Protein AF-A0AAE4Z8I5-F1 (afdb_monomer_lite)

Foldseek 3Di:
DVVVVVVVVVVVVVVLVVCVVPPDPVQQQDDPDPVSPDGNVVVSVVVVVVVVCCVVDPD

Structure (mmCIF, N/CA/C/O backbone):
data_AF-A0AAE4Z8I5-F1
#
_entry.id   AF-A0AAE4Z8I5-F1
#
loop_
_atom_site.group_PDB
_atom_sit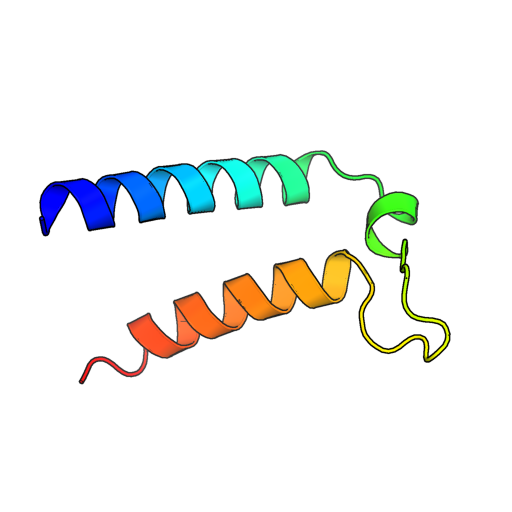e.id
_atom_site.type_symbol
_atom_site.label_atom_id
_atom_site.label_alt_id
_atom_site.label_comp_id
_atom_site.label_asym_id
_atom_site.label_entity_id
_atom_site.label_seq_id
_atom_site.pdbx_PDB_ins_code
_atom_site.Cartn_x
_atom_site.Cartn_y
_atom_site.Cartn_z
_atom_site.occupancy
_atom_site.B_iso_or_equiv
_atom_site.auth_seq_id
_atom_site.auth_comp_id
_atom_site.auth_asym_id
_atom_site.auth_atom_id
_atom_site.pdbx_PDB_model_num
ATOM 1 N N . MET A 1 1 ? -6.276 9.423 20.659 1.00 87.38 1 MET A N 1
ATOM 2 C CA . MET A 1 1 ? -5.662 8.113 20.351 1.00 87.38 1 MET A CA 1
ATOM 3 C C . MET A 1 1 ? -6.406 7.331 19.273 1.00 87.38 1 MET A C 1
ATOM 5 O O . MET A 1 1 ? -5.829 7.159 18.213 1.00 87.38 1 MET A O 1
ATOM 9 N N . LEU A 1 2 ? -7.655 6.875 19.464 1.00 95.19 2 LEU A N 1
ATOM 10 C CA . LEU A 1 2 ? -8.360 6.123 18.403 1.00 95.19 2 LEU A CA 1
ATOM 11 C C . LEU A 1 2 ? -8.530 6.942 17.112 1.00 95.19 2 LEU A C 1
ATOM 13 O O . LEU A 1 2 ? -8.234 6.455 16.027 1.00 95.19 2 LEU A O 1
ATOM 17 N N . GLU A 1 3 ? -8.953 8.200 17.233 1.00 97.12 3 GLU A N 1
ATOM 18 C CA . GLU A 1 3 ? -9.133 9.098 16.084 1.00 97.12 3 GLU A CA 1
ATOM 19 C C . GLU A 1 3 ? -7.821 9.355 15.331 1.00 97.12 3 GLU A C 1
ATOM 21 O O . GLU A 1 3 ? -7.799 9.327 14.105 1.00 97.12 3 GLU A O 1
ATOM 26 N N . GLU A 1 4 ? -6.712 9.517 16.056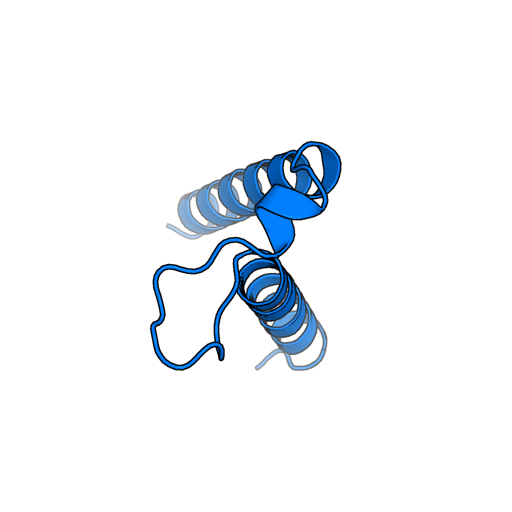 1.00 97.44 4 GLU A N 1
ATOM 27 C CA . GLU A 1 4 ? -5.375 9.704 15.476 1.00 97.44 4 GLU A CA 1
ATOM 28 C C . GLU A 1 4 ? -4.911 8.452 14.719 1.00 97.44 4 GLU A C 1
ATOM 30 O O . GLU A 1 4 ? -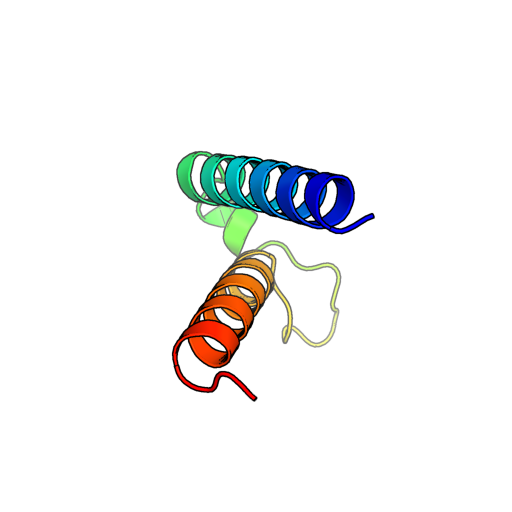4.344 8.561 13.634 1.00 97.44 4 GLU A O 1
ATOM 35 N N . LEU A 1 5 ? -5.194 7.257 15.253 1.00 96.19 5 LEU A N 1
ATOM 36 C CA . LEU A 1 5 ? -4.906 5.990 14.575 1.00 96.19 5 LEU A CA 1
ATOM 37 C C . LEU A 1 5 ? -5.741 5.829 13.299 1.00 96.19 5 LEU A C 1
ATOM 39 O O . LEU A 1 5 ? -5.216 5.404 12.270 1.00 96.19 5 LEU A O 1
ATOM 43 N N . ILE A 1 6 ? -7.023 6.203 13.343 1.00 95.69 6 ILE A N 1
ATOM 44 C CA . ILE A 1 6 ? -7.907 6.172 12.172 1.00 95.69 6 ILE A CA 1
ATOM 45 C C . ILE A 1 6 ? -7.423 7.160 11.106 1.00 95.69 6 ILE A C 1
ATOM 47 O O . ILE A 1 6 ? -7.377 6.806 9.927 1.00 95.69 6 ILE A O 1
ATOM 51 N N . GLU A 1 7 ? -7.031 8.375 11.490 1.00 98.06 7 GLU A N 1
ATOM 52 C CA . GLU A 1 7 ? -6.484 9.366 10.557 1.00 98.06 7 GLU A CA 1
ATOM 53 C C . GLU A 1 7 ? -5.169 8.906 9.924 1.00 98.06 7 GLU A C 1
ATOM 55 O O . GLU A 1 7 ? -5.000 8.981 8.702 1.00 98.06 7 GLU A O 1
ATOM 60 N N . ALA A 1 8 ? -4.262 8.342 10.725 1.00 96.25 8 ALA A N 1
ATOM 61 C CA . ALA A 1 8 ? -3.025 7.759 10.218 1.00 96.25 8 ALA A CA 1
ATOM 62 C C . ALA A 1 8 ? -3.309 6.634 9.210 1.00 96.25 8 ALA A C 1
ATOM 64 O O . ALA A 1 8 ? -2.712 6.599 8.130 1.00 96.25 8 ALA A O 1
ATOM 65 N N . TRP A 1 9 ? -4.265 5.750 9.517 1.00 94.25 9 TRP A N 1
ATOM 66 C CA . TRP A 1 9 ? -4.672 4.673 8.617 1.00 94.25 9 TRP A CA 1
ATOM 67 C C . TRP A 1 9 ? -5.273 5.206 7.310 1.00 94.25 9 TRP A C 1
ATOM 69 O O . TRP A 1 9 ? -4.872 4.771 6.230 1.00 94.25 9 TRP A O 1
ATOM 79 N N . ARG A 1 10 ? -6.182 6.189 7.378 1.00 95.62 10 ARG A N 1
ATOM 80 C CA . ARG A 1 10 ? -6.806 6.813 6.196 1.00 95.62 10 ARG A CA 1
ATOM 81 C C . ARG A 1 10 ? -5.777 7.492 5.305 1.00 95.62 10 ARG A C 1
ATOM 83 O O . ARG A 1 10 ? -5.797 7.298 4.089 1.00 95.62 10 ARG A O 1
ATOM 90 N N . THR A 1 11 ? -4.861 8.242 5.910 1.00 97.31 11 THR A N 1
ATOM 91 C CA . THR A 1 11 ? -3.763 8.907 5.206 1.00 97.31 11 THR A CA 1
ATOM 92 C C . THR A 1 11 ? -2.884 7.881 4.500 1.00 97.31 11 THR A C 1
ATOM 94 O O . THR A 1 11 ? -2.656 7.986 3.294 1.00 97.31 11 THR A O 1
ATOM 97 N N . ASN A 1 12 ? -2.451 6.838 5.214 1.00 95.38 12 ASN A N 1
ATOM 98 C CA . ASN A 1 12 ? -1.640 5.771 4.639 1.00 95.38 12 ASN A CA 1
ATOM 99 C C . ASN A 1 12 ? -2.369 5.061 3.487 1.00 95.38 12 ASN A C 1
ATOM 101 O O . ASN A 1 12 ? -1.782 4.861 2.427 1.00 95.38 12 ASN A O 1
ATOM 105 N N . ASN A 1 13 ? -3.657 4.752 3.654 1.00 94.31 13 ASN A N 1
ATOM 106 C CA . ASN A 1 13 ? -4.464 4.123 2.615 1.00 94.31 13 ASN A CA 1
ATOM 107 C C . ASN A 1 13 ? -4.573 4.996 1.357 1.00 94.31 13 ASN A C 1
ATOM 109 O O . ASN A 1 13 ? -4.349 4.500 0.255 1.00 94.31 13 ASN A O 1
ATOM 113 N N . ARG A 1 14 ? -4.839 6.299 1.513 1.00 96.62 14 ARG A N 1
ATOM 114 C CA . ARG A 1 14 ? -4.906 7.249 0.393 1.00 96.62 14 ARG A CA 1
ATOM 115 C C . ARG A 1 14 ? -3.590 7.311 -0.385 1.00 96.62 14 ARG A C 1
ATOM 117 O O . ARG A 1 14 ? -3.620 7.298 -1.611 1.00 96.62 14 ARG A O 1
ATOM 124 N N . PHE A 1 15 ? -2.447 7.354 0.299 1.00 95.81 15 PHE A N 1
ATOM 125 C CA . PHE A 1 15 ? -1.144 7.341 -0.373 1.00 95.81 15 PHE A CA 1
ATOM 126 C C . PHE A 1 15 ? -0.848 6.003 -1.056 1.00 95.81 15 PHE A C 1
ATOM 128 O O . PHE A 1 15 ? -0.333 6.005 -2.169 1.00 95.81 15 PHE A O 1
ATOM 135 N N . THR A 1 16 ? -1.200 4.869 -0.439 1.00 94.56 16 THR A N 1
ATOM 136 C CA . THR A 1 16 ? -1.075 3.551 -1.085 1.00 94.56 16 THR A CA 1
ATOM 137 C C . THR A 1 16 ? -1.873 3.498 -2.387 1.00 94.56 16 THR A C 1
ATOM 139 O O . THR A 1 16 ? -1.331 3.065 -3.397 1.00 94.56 16 THR A O 1
ATOM 142 N N . LEU A 1 17 ? -3.129 3.959 -2.378 1.00 94.44 17 LEU A N 1
ATOM 143 C CA . LEU A 1 17 ? -3.979 3.982 -3.574 1.00 94.44 17 LEU A CA 1
ATOM 144 C C . LEU A 1 17 ? -3.406 4.900 -4.653 1.00 94.44 17 LEU A C 1
ATOM 146 O O . LEU A 1 17 ? -3.244 4.469 -5.789 1.00 94.44 17 LEU A O 1
ATOM 150 N N . PHE A 1 18 ? -2.997 6.115 -4.275 1.00 96.19 18 PHE A N 1
ATOM 151 C CA . PHE A 1 18 ? -2.338 7.038 -5.195 1.00 96.19 18 PHE A CA 1
ATOM 152 C C . PHE A 1 18 ? -1.111 6.400 -5.862 1.00 96.19 18 PHE A C 1
ATOM 154 O O . PHE A 1 18 ? -0.951 6.505 -7.074 1.00 96.19 18 PHE A O 1
ATOM 161 N N . LEU A 1 19 ? -0.264 5.708 -5.092 1.00 94.69 19 LEU A N 1
ATOM 162 C CA . LEU A 1 19 ? 0.905 5.019 -5.635 1.00 94.69 19 LEU A CA 1
ATOM 163 C C . LEU A 1 19 ? 0.511 3.902 -6.600 1.00 94.69 19 LEU A C 1
ATOM 165 O O . LEU A 1 19 ? 1.069 3.851 -7.684 1.00 94.69 19 LEU A O 1
ATOM 169 N N . VAL A 1 20 ? -0.445 3.043 -6.240 1.00 93.81 20 VAL A N 1
ATOM 170 C CA . VAL A 1 20 ? -0.906 1.946 -7.112 1.00 93.81 20 VAL A CA 1
ATOM 171 C C . VAL A 1 20 ? -1.460 2.474 -8.438 1.00 93.81 20 VAL A C 1
ATOM 173 O O . VAL A 1 20 ? -1.210 1.876 -9.476 1.00 93.81 20 VAL A O 1
ATOM 176 N N . GLU A 1 21 ? -2.177 3.597 -8.415 1.00 96.19 21 GLU A N 1
ATOM 177 C CA . GLU A 1 21 ? -2.782 4.196 -9.611 1.00 96.19 21 GLU A CA 1
ATOM 178 C C . GLU A 1 21 ? -1.775 4.898 -10.535 1.00 96.19 21 GLU A C 1
ATOM 180 O O . GLU A 1 21 ? -2.040 5.033 -11.727 1.00 96.19 21 GLU A O 1
ATOM 185 N N . HIS A 1 22 ? -0.643 5.373 -10.001 1.00 97.25 22 HIS A N 1
ATOM 186 C CA . HIS A 1 22 ? 0.271 6.262 -10.734 1.00 97.25 22 HIS A CA 1
ATOM 187 C C . HIS A 1 22 ? 1.686 5.704 -10.918 1.00 97.25 22 HIS A C 1
ATOM 189 O O . HIS A 1 22 ? 2.483 6.293 -11.651 1.00 97.25 22 HIS A O 1
ATOM 195 N N . ILE A 1 23 ? 2.038 4.605 -10.252 1.00 96.69 23 ILE A N 1
ATOM 196 C CA . ILE A 1 23 ? 3.324 3.944 -10.465 1.00 96.69 23 ILE A CA 1
ATOM 197 C C . ILE A 1 23 ? 3.333 3.255 -11.833 1.00 96.69 23 ILE A C 1
ATOM 199 O O . ILE A 1 23 ? 2.349 2.647 -12.244 1.00 96.69 23 ILE A O 1
ATOM 203 N N . SER A 1 24 ? 4.449 3.356 -12.552 1.00 97.38 24 SER A N 1
ATOM 204 C CA . SER A 1 24 ? 4.621 2.626 -13.807 1.00 97.38 24 SER A CA 1
ATOM 205 C C . SER A 1 24 ? 4.810 1.130 -13.555 1.00 97.38 24 SER A C 1
ATOM 207 O O . SER A 1 24 ? 5.293 0.727 -12.494 1.00 97.38 24 SER A O 1
ATOM 209 N N . ASP A 1 25 ? 4.532 0.310 -14.568 1.00 95.12 25 ASP A N 1
ATOM 210 C CA . ASP A 1 25 ? 4.800 -1.133 -14.520 1.00 95.12 25 ASP A CA 1
ATOM 211 C C . ASP A 1 25 ? 6.273 -1.434 -14.199 1.00 95.12 25 ASP A C 1
ATOM 213 O O . ASP A 1 25 ? 6.582 -2.288 -13.372 1.00 95.12 25 ASP A O 1
ATOM 217 N N . GLU A 1 26 ? 7.207 -0.678 -14.784 1.00 95.75 26 GLU A N 1
ATOM 218 C CA . GLU A 1 26 ? 8.632 -0.786 -14.451 1.00 95.75 26 GLU A CA 1
ATOM 219 C C . GLU A 1 26 ? 8.891 -0.463 -12.972 1.00 95.75 26 GLU A C 1
ATOM 221 O O . GLU A 1 26 ? 9.612 -1.190 -12.286 1.00 95.75 26 GLU A O 1
ATOM 226 N N . GLY A 1 27 ? 8.241 0.581 -12.451 1.00 95.12 27 GLY A N 1
ATOM 227 C CA . GLY A 1 27 ? 8.307 0.958 -11.043 1.00 95.12 27 GLY A CA 1
ATOM 228 C C . GLY A 1 27 ? 7.785 -0.131 -10.105 1.00 95.12 27 GLY A C 1
ATOM 229 O O . GLY A 1 27 ? 8.359 -0.326 -9.033 1.00 95.12 27 GLY A O 1
ATOM 230 N N . LEU A 1 28 ? 6.756 -0.885 -10.506 1.00 94.12 28 LEU A N 1
ATOM 231 C CA . LEU A 1 28 ? 6.247 -2.029 -9.739 1.00 94.12 28 LEU A CA 1
ATOM 232 C C . LEU A 1 28 ? 7.285 -3.148 -9.610 1.00 94.12 28 LEU A C 1
ATOM 234 O O . LEU A 1 28 ? 7.320 -3.828 -8.584 1.00 94.12 28 LEU A O 1
ATOM 238 N N . HIS A 1 29 ? 8.145 -3.317 -10.613 1.00 93.50 29 HIS A N 1
ATOM 239 C CA . HIS A 1 29 ? 9.193 -4.337 -10.635 1.00 93.50 29 HIS A CA 1
ATOM 240 C C . HIS A 1 29 ? 10.521 -3.882 -10.011 1.00 93.50 29 HIS A C 1
ATOM 242 O O . HIS A 1 29 ? 11.422 -4.705 -9.817 1.00 93.50 29 HIS A O 1
ATOM 248 N N . CYS A 1 30 ? 10.650 -2.606 -9.633 1.00 94.38 30 CYS A N 1
ATOM 249 C CA . CYS A 1 30 ? 11.819 -2.108 -8.915 1.00 94.38 30 CYS A CA 1
ATOM 250 C C . CYS A 1 30 ? 12.019 -2.853 -7.589 1.00 94.38 30 CYS A C 1
ATOM 252 O O . CYS A 1 30 ? 11.086 -3.075 -6.816 1.00 94.38 30 CYS A O 1
ATOM 254 N N . THR A 1 31 ? 13.268 -3.199 -7.286 1.00 93.25 31 THR A N 1
ATOM 255 C CA . THR A 1 31 ? 13.645 -3.885 -6.048 1.00 93.25 31 THR A CA 1
ATOM 256 C C . THR A 1 31 ? 15.038 -3.458 -5.601 1.00 93.25 31 THR A C 1
ATOM 258 O O . THR A 1 31 ? 15.958 -3.344 -6.407 1.00 93.25 31 THR A O 1
ATOM 261 N N . LEU A 1 32 ? 15.210 -3.255 -4.292 1.00 86.44 32 LEU A N 1
ATOM 262 C CA . LEU A 1 32 ? 16.534 -3.138 -3.665 1.00 86.44 32 LEU A CA 1
ATOM 263 C C . LEU A 1 32 ? 17.070 -4.506 -3.204 1.00 86.44 32 LEU A C 1
ATOM 265 O O . LEU A 1 32 ? 18.234 -4.629 -2.818 1.00 86.44 32 LEU A O 1
ATOM 269 N N . SER A 1 33 ? 16.228 -5.547 -3.222 1.00 84.19 33 SER A N 1
ATOM 270 C CA . SER A 1 33 ? 16.620 -6.909 -2.864 1.00 84.19 33 SER A 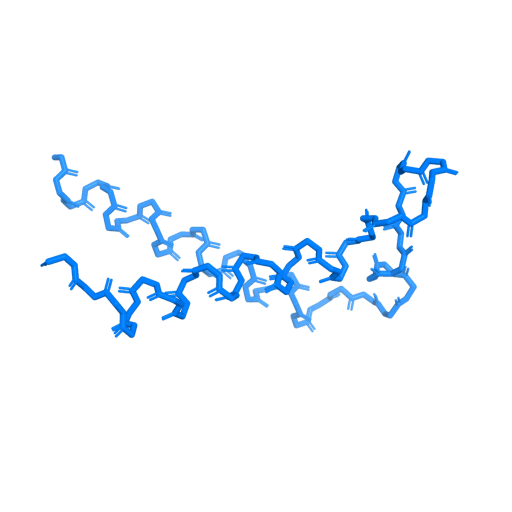CA 1
ATOM 271 C C . SER A 1 33 ? 17.423 -7.545 -3.992 1.00 84.19 33 SER A C 1
ATOM 273 O O . SER A 1 33 ? 16.914 -7.759 -5.091 1.00 84.19 33 SER A O 1
ATOM 275 N N . LYS A 1 34 ? 18.649 -7.970 -3.676 1.00 81.88 34 LYS A N 1
ATOM 276 C CA . LYS A 1 34 ? 19.459 -8.833 -4.552 1.00 81.88 34 LYS A CA 1
ATOM 277 C C . LYS A 1 34 ? 18.926 -10.272 -4.640 1.00 81.88 34 LYS A C 1
ATOM 279 O O . LYS A 1 34 ? 19.407 -11.037 -5.465 1.00 81.88 34 LYS A O 1
ATOM 284 N N . ARG A 1 35 ? 17.970 -10.652 -3.777 1.00 82.12 35 ARG A N 1
ATOM 285 C CA . ARG A 1 35 ? 17.326 -11.978 -3.757 1.00 82.12 35 ARG A CA 1
ATOM 286 C C . ARG A 1 35 ? 16.040 -12.037 -4.597 1.00 82.12 35 ARG A C 1
ATOM 288 O O . ARG A 1 35 ? 15.519 -13.126 -4.798 1.00 82.12 35 ARG A O 1
ATOM 295 N N . GLY A 1 36 ? 15.555 -10.898 -5.108 1.00 67.50 36 GLY A N 1
ATOM 296 C CA . GLY A 1 36 ? 14.442 -10.822 -6.073 1.00 67.50 36 GLY A CA 1
ATOM 297 C C . GLY A 1 36 ? 13.032 -11.021 -5.501 1.00 67.50 36 GLY A C 1
ATOM 298 O O . GLY A 1 36 ? 12.053 -11.027 -6.235 1.00 67.50 36 GLY A O 1
ATOM 299 N N . ASP A 1 37 ? 12.905 -11.163 -4.189 1.00 70.31 37 ASP A N 1
ATOM 300 C CA . ASP A 1 37 ? 11.699 -11.605 -3.488 1.00 70.31 37 ASP A CA 1
ATOM 301 C C . ASP A 1 37 ? 10.739 -10.474 -3.068 1.00 70.31 37 ASP A C 1
ATOM 303 O O . ASP A 1 37 ? 9.609 -10.744 -2.664 1.00 70.31 37 ASP A O 1
ATOM 307 N N . ARG A 1 38 ? 11.150 -9.202 -3.168 1.00 81.56 38 ARG A N 1
ATOM 308 C CA . ARG A 1 38 ? 10.374 -8.043 -2.681 1.00 81.56 38 ARG A CA 1
ATOM 309 C C . ARG A 1 38 ? 10.498 -6.821 -3.592 1.00 81.56 38 ARG A C 1
ATOM 311 O O . ARG A 1 38 ? 11.150 -5.840 -3.237 1.00 81.56 38 ARG A O 1
ATOM 318 N N . ASP A 1 39 ? 9.860 -6.889 -4.755 1.00 93.44 39 ASP A N 1
ATOM 319 C CA . ASP A 1 39 ? 9.637 -5.701 -5.583 1.00 93.44 39 ASP A CA 1
ATOM 320 C C . ASP A 1 39 ? 8.542 -4.798 -4.985 1.00 93.44 39 ASP A C 1
ATOM 322 O O . ASP A 1 39 ? 7.870 -5.160 -4.009 1.00 93.44 39 ASP A O 1
ATOM 326 N N . VAL A 1 40 ? 8.419 -3.576 -5.506 1.00 94.19 40 VAL A N 1
ATOM 327 C CA . VAL A 1 40 ? 7.444 -2.589 -5.016 1.00 94.19 40 VAL A CA 1
ATOM 328 C C . VAL A 1 40 ? 6.018 -3.137 -5.120 1.00 94.19 40 VAL A C 1
ATOM 330 O O . VAL A 1 40 ? 5.244 -3.008 -4.169 1.00 94.19 40 VAL A O 1
ATOM 333 N N . GLY A 1 41 ? 5.685 -3.813 -6.222 1.00 94.19 41 GLY A N 1
ATOM 334 C CA . GLY A 1 41 ? 4.368 -4.406 -6.441 1.00 94.19 41 GLY A CA 1
ATOM 335 C C . GLY A 1 41 ? 3.995 -5.436 -5.374 1.00 94.19 41 GLY A C 1
ATOM 336 O O . GLY A 1 41 ? 2.926 -5.336 -4.768 1.00 94.19 41 GLY A O 1
ATOM 337 N N . ARG A 1 42 ? 4.891 -6.380 -5.056 1.00 92.75 42 ARG A N 1
ATOM 338 C CA . ARG A 1 42 ? 4.666 -7.374 -3.990 1.00 92.75 42 ARG A CA 1
ATOM 339 C C . ARG A 1 42 ? 4.517 -6.733 -2.615 1.00 92.75 42 ARG A C 1
ATOM 341 O O . ARG A 1 42 ? 3.742 -7.231 -1.801 1.00 92.75 42 ARG A O 1
ATOM 348 N N . GLN A 1 43 ? 5.220 -5.633 -2.344 1.00 92.62 43 GLN A N 1
ATOM 349 C CA . GLN A 1 43 ? 5.076 -4.908 -1.078 1.00 92.62 43 GLN A CA 1
ATOM 350 C C . GLN A 1 43 ? 3.713 -4.213 -0.965 1.00 92.62 43 GLN A C 1
ATOM 352 O O . GLN A 1 43 ? 3.056 -4.328 0.070 1.00 92.62 43 GLN A O 1
ATOM 357 N N . LEU A 1 44 ? 3.248 -3.553 -2.029 1.00 94.25 44 LEU A N 1
ATOM 358 C CA . LEU A 1 44 ? 1.917 -2.936 -2.063 1.0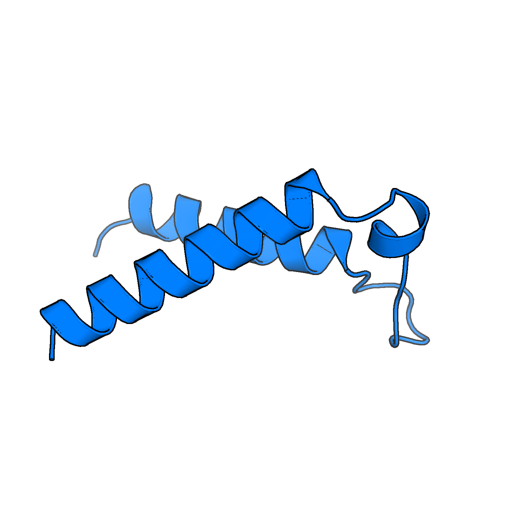0 94.25 44 LEU A CA 1
ATOM 359 C C . LEU A 1 44 ? 0.805 -3.993 -1.943 1.00 94.25 44 LEU A C 1
ATOM 361 O O . LEU A 1 44 ? -0.128 -3.816 -1.156 1.00 94.25 44 LEU A O 1
ATOM 365 N N . ALA A 1 45 ? 0.942 -5.124 -2.642 1.00 92.75 45 ALA A N 1
ATOM 366 C CA . ALA A 1 45 ? 0.021 -6.254 -2.534 1.00 92.75 45 ALA A CA 1
ATOM 367 C C . ALA A 1 45 ? -0.006 -6.849 -1.116 1.00 92.75 45 ALA A C 1
ATOM 369 O O . ALA A 1 45 ? -1.075 -7.148 -0.587 1.00 92.75 45 ALA A O 1
ATOM 370 N N . HIS A 1 46 ? 1.151 -6.973 -0.459 1.00 93.31 46 HIS A N 1
ATOM 371 C CA . HIS A 1 46 ? 1.219 -7.449 0.921 1.00 93.31 46 HIS A CA 1
ATOM 372 C C . HIS A 1 46 ? 0.448 -6.536 1.888 1.00 93.31 46 HIS A C 1
ATOM 374 O O . HIS A 1 46 ? -0.323 -7.036 2.705 1.00 93.31 46 HIS A O 1
ATOM 380 N N . ILE A 1 47 ? 0.590 -5.210 1.758 1.00 93.56 47 ILE A N 1
ATOM 381 C CA . ILE A 1 47 ? -0.164 -4.238 2.569 1.00 93.56 47 ILE A CA 1
ATOM 382 C C . ILE A 1 47 ? -1.672 -4.410 2.359 1.00 93.56 47 ILE A C 1
ATOM 384 O O . ILE A 1 47 ? -2.427 -4.428 3.333 1.00 93.56 47 ILE A O 1
ATOM 388 N N . HIS A 1 48 ? -2.116 -4.549 1.107 1.00 91.81 48 HIS A N 1
ATOM 389 C CA . HIS A 1 48 ? -3.523 -4.802 0.798 1.00 91.81 48 HIS A CA 1
ATOM 390 C C . HIS A 1 48 ? -4.024 -6.085 1.478 1.00 91.81 48 HIS A C 1
ATOM 392 O O . HIS A 1 48 ? -5.024 -6.043 2.191 1.00 91.81 48 HIS A O 1
ATOM 398 N N . ASN A 1 49 ? -3.288 -7.191 1.342 1.00 93.88 49 ASN A N 1
ATOM 399 C CA . ASN A 1 49 ? -3.674 -8.483 1.912 1.00 93.88 49 ASN A CA 1
ATOM 400 C C . ASN A 1 49 ? -3.772 -8.445 3.441 1.00 93.88 49 ASN A C 1
ATOM 402 O O . ASN A 1 49 ? -4.716 -8.990 4.000 1.00 93.88 49 ASN A O 1
ATOM 406 N N . VAL A 1 50 ? -2.837 -7.777 4.125 1.00 94.00 50 VAL A N 1
ATOM 407 C CA . VAL A 1 50 ? -2.887 -7.626 5.591 1.00 94.00 50 VAL A CA 1
ATOM 408 C C . VAL A 1 50 ? -4.119 -6.825 6.020 1.00 94.00 50 VAL A C 1
ATOM 410 O O . VAL A 1 50 ? -4.783 -7.189 6.988 1.00 94.00 50 VAL A O 1
ATOM 413 N N . ARG A 1 51 ? -4.468 -5.755 5.290 1.00 92.00 51 ARG A N 1
ATOM 414 C CA . ARG A 1 51 ? -5.676 -4.960 5.575 1.00 92.00 51 ARG A CA 1
ATOM 415 C C . ARG A 1 51 ? -6.949 -5.784 5.387 1.00 92.00 51 ARG A C 1
ATOM 417 O O . ARG A 1 51 ? -7.820 -5.724 6.245 1.00 92.00 51 ARG A O 1
ATOM 424 N N . VAL A 1 52 ? -7.043 -6.548 4.298 1.00 92.88 52 VAL A N 1
ATOM 425 C CA . VAL A 1 52 ? -8.178 -7.452 4.048 1.00 92.88 52 VAL A CA 1
ATOM 426 C C . VAL A 1 52 ? -8.271 -8.508 5.146 1.00 92.88 52 VAL A C 1
ATOM 428 O O . VAL A 1 52 ? -9.337 -8.681 5.724 1.00 92.88 52 VAL A O 1
ATOM 431 N N . TRP A 1 53 ? -7.150 -9.133 5.514 1.00 95.06 53 TRP A N 1
ATOM 432 C CA . TRP A 1 53 ? -7.120 -10.150 6.562 1.00 95.06 53 TRP A CA 1
ATOM 433 C C . TRP A 1 53 ? -7.673 -9.637 7.896 1.00 95.06 53 TRP A C 1
ATOM 435 O O . TRP A 1 53 ? -8.493 -10.320 8.501 1.00 95.06 53 TRP A O 1
ATOM 445 N N . HIS A 1 54 ? -7.300 -8.425 8.322 1.00 91.62 54 HIS A N 1
ATOM 446 C CA . HIS A 1 54 ? -7.848 -7.813 9.539 1.00 91.62 54 HIS A CA 1
ATOM 447 C C . HIS A 1 54 ? -9.350 -7.506 9.455 1.00 91.62 54 HIS A C 1
ATOM 449 O O . HIS A 1 54 ? -10.027 -7.519 10.478 1.00 91.62 54 HIS A O 1
ATOM 455 N N . LEU A 1 55 ? -9.880 -7.209 8.264 1.00 90.00 55 LEU A N 1
ATOM 456 C CA . LEU A 1 55 ? -11.320 -7.002 8.070 1.00 90.00 55 LEU A CA 1
ATOM 457 C C . LEU A 1 55 ? -12.094 -8.324 8.101 1.00 90.00 55 LEU A C 1
ATOM 459 O O . LEU A 1 55 ? -13.223 -8.361 8.583 1.00 90.00 55 LEU A O 1
ATOM 463 N N . GLU A 1 56 ? -11.495 -9.393 7.581 1.00 95.06 56 GLU A N 1
ATOM 464 C CA . GLU A 1 56 ? -12.089 -10.733 7.543 1.00 95.06 56 GLU A CA 1
ATOM 465 C C . GLU A 1 56 ? -11.943 -11.490 8.870 1.00 95.06 56 GLU A C 1
ATOM 467 O O . GLU A 1 56 ? -12.748 -12.370 9.164 1.00 95.06 56 GLU A O 1
ATOM 472 N N . ASN A 1 57 ? -10.934 -11.143 9.673 1.00 94.75 57 ASN A N 1
ATOM 473 C CA . ASN A 1 57 ?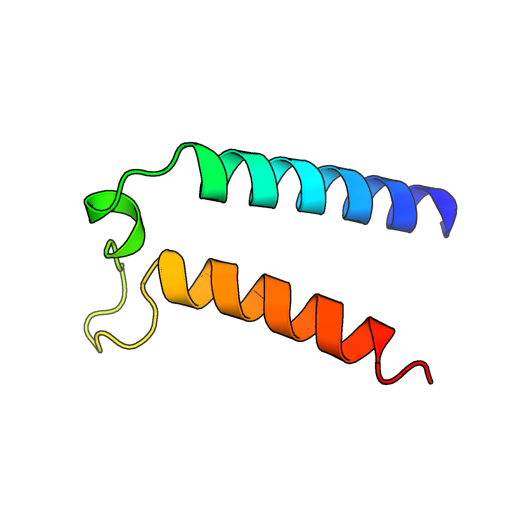 -10.612 -11.780 10.950 1.00 94.75 57 ASN A CA 1
ATOM 474 C C . ASN A 1 57 ? -10.520 -10.721 12.063 1.00 94.75 57 ASN A C 1
ATOM 476 O O . ASN A 1 57 ? -9.425 -10.464 12.570 1.00 94.75 57 ASN A O 1
ATOM 480 N N . PRO A 1 58 ? -11.637 -10.058 12.416 1.00 78.94 58 PRO A N 1
ATOM 481 C CA . PRO A 1 58 ? -11.670 -9.193 13.586 1.00 78.94 58 PRO A CA 1
ATOM 482 C C . PRO A 1 58 ? -11.520 -10.047 14.857 1.00 78.94 58 PRO A C 1
ATOM 484 O O . PRO A 1 58 ? -12.198 -11.068 14.980 1.00 78.94 58 PRO A O 1
ATOM 487 N N . ASP A 1 59 ? -10.622 -9.638 15.761 1.00 74.31 59 ASP A N 1
ATOM 488 C CA . ASP A 1 59 ? -10.472 -10.226 17.107 1.00 74.31 59 ASP A CA 1
ATOM 489 C C . ASP A 1 59 ? -11.786 -10.188 17.912 1.00 74.31 59 ASP A C 1
ATOM 491 O O . ASP A 1 59 ? -12.506 -9.159 17.839 1.00 74.31 59 ASP A O 1
#

Sequence (59 aa):
MLEELIEAWRTNNRFTLFLVEHISDEGLHCTLSKRGDRDVGRQLAHIHNVRVWHLENPD

Secondary structure (DSSP, 8-state):
-HHHHHHHHHHHHHHHHHHHHHS-HHHHH--S-TTS---HHHHHHHHHHHHHHHHHS--

Radius of gyration: 13.81 Å; chains: 1; bounding box: 32×22×35 Å

pLDDT: mean 92.11, std 6.47, range [67.5, 98.06]

Organism: NCBI:txid3056748